Protein AF-A0A2I0T0P7-F1 (afdb_monomer_lite)

Radius of gyration: 27.18 Å; chains: 1; bounding box: 63×70×72 Å

Foldseek 3Di:
DDDDDDDDDDDPDDPPPDDDDPDDDPPDVDDPDDPPPDPVVVVVCVVVVHDPDPVSVVVVVVPDDDDDQDDDPPPCSVVVQVVVCVVVVHDGDDPVVVLVCLLVVCSDPVSVVVVVVVVVVVVVVVVVVVVVVVVVVVVVVVVVVVPDDD

InterPro domains:
  IPR027417 P-loop containing nucleoside triphosphate hydrolase [G3DSA:3.40.50.300] (51-146)
  IPR027417 P-loop containing nucleoside triphosphate hydrolase [SSF52540] (61-108)
  IPR033305 Hydrocephalus-inducing-like [PTHR23053] (19-133)
  IPR033768 Hydin adenylate kinase-like domain [PF17213] (67-137)

Structure (mmCIF, N/CA/C/O backbone):
data_AF-A0A2I0T0P7-F1
#
_entry.id   AF-A0A2I0T0P7-F1
#
loop_
_atom_site.group_PDB
_atom_site.id
_atom_site.type_symbol
_atom_site.label_atom_id
_atom_site.label_alt_id
_atom_site.label_comp_id
_atom_site.label_asym_id
_atom_site.label_entity_id
_atom_site.label_seq_id
_atom_site.pdbx_PDB_ins_code
_atom_site.Cartn_x
_atom_site.Cartn_y
_atom_site.Cartn_z
_atom_site.occupancy
_atom_site.B_iso_or_equiv
_atom_site.auth_seq_id
_atom_site.auth_comp_id
_atom_site.auth_asym_id
_atom_site.auth_atom_id
_atom_site.pdbx_PDB_model_num
ATOM 1 N N . MET A 1 1 ? -19.678 -40.245 -8.212 1.00 31.27 1 MET A N 1
ATOM 2 C CA . MET A 1 1 ? -20.211 -39.545 -7.026 1.00 31.27 1 MET A CA 1
ATOM 3 C C . MET A 1 1 ? -19.214 -38.461 -6.627 1.00 31.27 1 MET A C 1
ATOM 5 O O . MET A 1 1 ? -18.209 -38.747 -6.003 1.00 31.27 1 MET A O 1
ATOM 9 N N . ILE A 1 2 ? -19.475 -37.263 -7.157 1.00 33.25 2 ILE A N 1
ATOM 10 C CA . ILE A 1 2 ? -19.179 -35.907 -6.667 1.00 33.25 2 ILE A CA 1
ATOM 11 C C . ILE A 1 2 ? -17.777 -35.615 -6.086 1.00 33.25 2 ILE A C 1
ATOM 13 O O . ILE A 1 2 ? -17.516 -35.877 -4.916 1.00 33.25 2 ILE A O 1
ATOM 17 N N . ARG A 1 3 ? -16.979 -34.821 -6.818 1.00 32.94 3 ARG A N 1
ATOM 18 C CA . ARG A 1 3 ? -16.398 -33.607 -6.223 1.00 32.94 3 ARG A CA 1
ATOM 19 C C . ARG A 1 3 ? -16.362 -32.468 -7.242 1.00 32.94 3 ARG A C 1
ATOM 21 O O . ARG A 1 3 ? -15.896 -32.619 -8.362 1.00 32.94 3 ARG A O 1
ATOM 28 N N . VAL A 1 4 ? -16.984 -31.384 -6.803 1.00 34.75 4 VAL A N 1
ATOM 29 C CA . VAL A 1 4 ? -17.457 -30.197 -7.519 1.00 34.75 4 VAL A CA 1
ATOM 30 C C . VAL A 1 4 ? -16.286 -29.346 -8.049 1.00 34.75 4 VAL A C 1
ATOM 32 O O . VAL A 1 4 ? -15.264 -29.266 -7.364 1.00 34.75 4 VAL A O 1
ATOM 35 N N . PRO A 1 5 ? -16.421 -28.724 -9.239 1.00 39.94 5 PRO A N 1
ATOM 36 C CA . PRO A 1 5 ? -15.387 -27.912 -9.876 1.00 39.94 5 PRO A CA 1
ATOM 37 C C . PRO A 1 5 ? -15.046 -26.629 -9.108 1.00 39.94 5 PRO A C 1
ATOM 39 O O . PRO A 1 5 ? -15.826 -26.116 -8.304 1.00 39.94 5 PRO A O 1
ATOM 42 N N . GLY A 1 6 ? -13.826 -26.161 -9.383 1.00 33.38 6 GLY A N 1
ATOM 43 C CA . GLY A 1 6 ? -13.141 -25.042 -8.754 1.00 33.38 6 GLY A CA 1
ATOM 44 C C . GLY A 1 6 ? -13.954 -23.754 -8.710 1.00 33.38 6 GLY A C 1
ATOM 45 O O . GLY A 1 6 ? -14.660 -23.387 -9.647 1.00 33.38 6 GLY A O 1
ATOM 46 N N . ARG A 1 7 ? -13.814 -23.102 -7.554 1.00 39.53 7 ARG A N 1
ATOM 47 C CA . ARG A 1 7 ? -14.325 -21.779 -7.212 1.00 39.53 7 ARG A CA 1
ATOM 48 C C . ARG A 1 7 ? -14.042 -20.758 -8.308 1.00 39.53 7 ARG A C 1
ATOM 50 O O . ARG A 1 7 ? -12.923 -20.657 -8.797 1.00 39.53 7 ARG A O 1
ATOM 57 N N . GLN A 1 8 ? -15.084 -19.981 -8.566 1.00 35.00 8 GLN A N 1
ATOM 58 C CA . GLN A 1 8 ? -15.085 -18.711 -9.269 1.00 35.00 8 GLN A CA 1
ATOM 59 C C . GLN A 1 8 ? -13.923 -17.814 -8.823 1.00 35.00 8 GLN A C 1
ATOM 61 O O . GLN A 1 8 ? -13.723 -17.592 -7.625 1.00 35.00 8 GLN A O 1
ATOM 66 N N . GLU A 1 9 ? -13.211 -17.293 -9.822 1.00 42.94 9 GLU A N 1
ATOM 67 C CA . GLU A 1 9 ? -12.654 -15.942 -9.823 1.00 42.94 9 GLU A CA 1
ATOM 68 C C . GLU A 1 9 ? -13.704 -14.999 -9.227 1.00 42.94 9 GLU A C 1
ATOM 70 O O . GLU A 1 9 ? -14.770 -14.791 -9.806 1.00 42.94 9 GLU A O 1
ATOM 75 N N . ALA A 1 10 ? -13.450 -14.519 -8.015 1.00 34.19 10 ALA A N 1
ATOM 76 C CA . ALA A 1 10 ? -14.213 -13.435 -7.432 1.00 34.19 10 ALA A CA 1
ATOM 77 C C . ALA A 1 10 ? -13.316 -12.213 -7.519 1.00 34.19 10 ALA A C 1
ATOM 79 O O . ALA A 1 10 ? -12.322 -12.107 -6.794 1.00 34.19 10 ALA A O 1
ATOM 80 N N . ASP A 1 11 ? -13.688 -11.360 -8.467 1.00 28.42 11 ASP A N 1
ATOM 81 C CA . ASP A 1 11 ? -13.166 -10.032 -8.699 1.00 28.42 11 ASP A CA 1
ATOM 82 C C . ASP A 1 11 ? -12.726 -9.364 -7.401 1.00 28.42 11 ASP A C 1
ATOM 84 O O . ASP A 1 11 ? -13.443 -9.335 -6.392 1.00 28.42 11 ASP A O 1
ATOM 88 N N . PHE A 1 12 ? -11.531 -8.786 -7.461 1.00 42.25 12 PHE A N 1
ATOM 89 C CA . PHE A 1 12 ? -11.037 -7.821 -6.498 1.00 42.25 12 PHE A CA 1
ATOM 90 C C . PHE A 1 12 ? -11.930 -6.577 -6.565 1.00 42.25 12 PHE A C 1
ATOM 92 O O . PHE A 1 12 ? -11.613 -5.568 -7.189 1.00 42.25 12 PHE A O 1
ATOM 99 N N . SER A 1 13 ? -13.102 -6.683 -5.946 1.00 38.78 13 SER A N 1
ATOM 100 C CA . SER A 1 13 ? -14.020 -5.584 -5.743 1.00 38.78 13 SER A CA 1
ATOM 101 C C . SER A 1 13 ? -13.731 -5.001 -4.369 1.00 38.78 13 SER A C 1
ATOM 103 O O . SER A 1 13 ? -13.863 -5.673 -3.342 1.00 38.78 13 SER A O 1
ATOM 105 N N . THR A 1 14 ? -13.336 -3.737 -4.358 1.00 43.50 14 THR A N 1
ATOM 106 C CA . THR A 1 14 ? -13.419 -2.826 -3.221 1.00 43.50 14 THR A CA 1
ATOM 107 C C . THR A 1 14 ? -14.693 -3.096 -2.403 1.00 43.50 14 THR A C 1
ATOM 109 O O . THR A 1 14 ? -15.786 -2.754 -2.857 1.00 43.50 14 THR A O 1
ATOM 112 N N . CYS A 1 15 ? -14.592 -3.681 -1.195 1.00 34.09 15 CYS A N 1
ATOM 113 C CA . CYS A 1 15 ? -15.752 -3.745 -0.292 1.00 34.09 15 CYS A CA 1
ATOM 114 C C . CYS A 1 15 ? -15.997 -2.350 0.270 1.00 34.09 15 CYS A C 1
ATOM 116 O O . CYS A 1 15 ? -15.408 -1.929 1.264 1.00 34.09 15 CYS A O 1
ATOM 118 N N . SER A 1 16 ? -16.897 -1.636 -0.393 1.00 47.69 16 SER A N 1
ATOM 119 C CA . SER A 1 16 ? -17.691 -0.587 0.226 1.00 47.69 16 SER A CA 1
ATOM 120 C C . SER A 1 16 ? -18.771 -1.268 1.062 1.00 47.69 16 SER A C 1
ATOM 122 O O . SER A 1 16 ? -19.902 -1.472 0.629 1.00 47.69 16 SER A O 1
ATOM 124 N N . CYS A 1 17 ? -18.406 -1.693 2.266 1.00 30.62 17 CYS A N 1
ATOM 125 C CA . CYS A 1 17 ? -19.381 -2.292 3.154 1.00 30.62 17 CYS A CA 1
ATOM 126 C C . CYS A 1 17 ? -20.230 -1.154 3.767 1.00 30.62 17 CYS A C 1
ATOM 128 O O . CYS A 1 17 ? -19.784 -0.408 4.640 1.00 30.62 17 CYS A O 1
ATOM 130 N N . THR A 1 18 ? -21.442 -0.987 3.234 1.00 34.12 18 THR A N 1
ATOM 131 C CA . THR A 1 18 ? -22.512 -0.148 3.778 1.00 34.12 18 THR A CA 1
ATOM 132 C C . THR A 1 18 ? -23.182 -0.888 4.936 1.00 34.12 18 THR A C 1
ATOM 134 O O . THR A 1 18 ? -23.703 -1.986 4.767 1.00 34.12 18 THR A O 1
ATOM 137 N N . ALA A 1 19 ? -23.170 -0.283 6.122 1.00 33.84 19 ALA A N 1
ATOM 138 C CA . ALA A 1 19 ? -24.055 -0.621 7.231 1.00 33.84 19 ALA A CA 1
ATOM 139 C C . ALA A 1 19 ? -24.444 0.688 7.934 1.00 33.84 19 ALA A C 1
ATOM 141 O O . ALA A 1 19 ? -23.607 1.560 8.167 1.00 33.84 19 ALA A O 1
ATOM 142 N N . GLU A 1 20 ? -25.741 0.857 8.165 1.00 32.47 20 GLU A N 1
ATOM 143 C CA . GLU A 1 20 ? -26.414 2.112 8.486 1.00 32.47 20 GLU A CA 1
ATOM 144 C C . GLU A 1 20 ? -25.870 2.843 9.724 1.00 32.47 20 GLU A C 1
ATOM 146 O O . GLU A 1 20 ? -25.993 2.386 10.857 1.00 32.47 20 GLU A O 1
ATOM 151 N N . CYS A 1 21 ? -25.425 4.083 9.524 1.00 27.17 21 CYS A N 1
ATOM 152 C CA . CYS A 1 21 ? -25.672 5.153 10.484 1.00 27.17 21 CYS A CA 1
ATOM 153 C C . CYS A 1 21 ? -26.327 6.302 9.723 1.00 27.17 21 CYS A C 1
ATOM 155 O O . CYS A 1 21 ? -25.672 7.134 9.095 1.00 27.17 21 CYS A O 1
ATOM 157 N N . ARG A 1 22 ? -27.661 6.317 9.737 1.00 45.16 22 ARG A N 1
ATOM 158 C CA . ARG A 1 22 ? -28.451 7.432 9.231 1.00 45.16 22 ARG A CA 1
ATOM 159 C C . ARG A 1 22 ? -28.191 8.649 10.121 1.00 45.16 22 ARG A C 1
ATOM 161 O O . ARG A 1 22 ? -28.823 8.826 11.158 1.00 45.16 22 ARG A O 1
ATOM 168 N N . ARG A 1 23 ? -27.265 9.500 9.692 1.00 32.00 23 ARG A N 1
ATOM 169 C CA . ARG A 1 23 ? -27.271 10.940 9.957 1.00 32.00 23 ARG A CA 1
ATOM 170 C C . ARG A 1 23 ? -26.628 11.631 8.764 1.00 32.00 23 ARG A C 1
ATOM 172 O O . ARG A 1 23 ? -25.431 11.532 8.531 1.00 32.00 23 ARG A O 1
ATOM 179 N N . SER A 1 24 ? -27.486 12.263 7.975 1.00 37.44 24 SER A N 1
ATOM 180 C CA . SER A 1 24 ? -27.140 13.022 6.787 1.00 37.44 24 SER A CA 1
ATOM 181 C C . SER A 1 24 ? -26.140 14.127 7.119 1.00 37.44 24 SER A C 1
ATOM 183 O O . SER A 1 24 ? -26.522 15.149 7.675 1.00 37.44 24 SER A O 1
ATOM 185 N N . THR A 1 25 ? -24.894 13.956 6.702 1.00 30.97 25 THR A N 1
ATOM 186 C CA . THR A 1 25 ? -24.104 15.024 6.084 1.00 30.97 25 THR A CA 1
ATOM 187 C C . THR A 1 25 ? -23.333 14.362 4.959 1.00 30.97 25 THR A C 1
ATOM 189 O O . THR A 1 25 ? -22.645 13.371 5.194 1.00 30.97 25 THR A O 1
ATOM 192 N N . ALA A 1 26 ? -23.517 14.842 3.732 1.00 32.09 26 ALA A N 1
ATOM 193 C CA . ALA A 1 26 ? -22.834 14.333 2.554 1.00 32.09 26 ALA A CA 1
ATOM 194 C C . ALA A 1 26 ? -21.318 14.345 2.803 1.00 32.09 26 ALA A C 1
ATOM 196 O O . ALA A 1 26 ? -20.691 15.397 2.761 1.00 32.09 26 ALA A O 1
ATOM 197 N N . SER A 1 27 ? -20.737 13.185 3.112 1.00 37.16 27 SER A N 1
ATOM 198 C CA . SER A 1 27 ? -19.289 13.046 3.210 1.00 37.16 27 SER A CA 1
ATOM 199 C C . SER A 1 27 ? -18.767 12.847 1.797 1.00 37.16 27 SER A C 1
ATOM 201 O O . SER A 1 27 ? -18.491 11.740 1.337 1.00 37.16 27 SER A O 1
ATOM 203 N N . SER A 1 28 ? -18.693 13.964 1.080 1.00 33.56 28 SER A N 1
ATOM 204 C CA . SER A 1 28 ? -17.710 14.131 0.025 1.00 3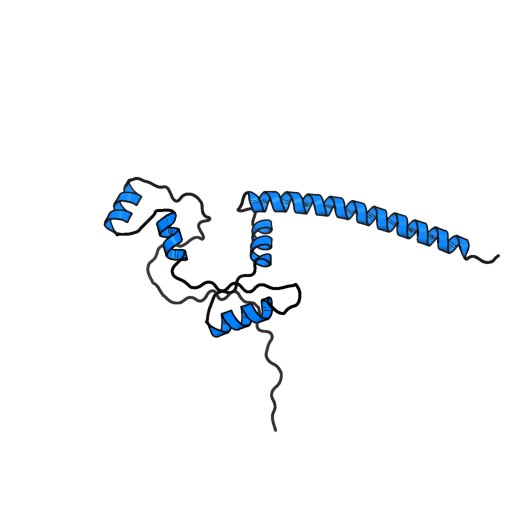3.56 28 SER A CA 1
ATOM 205 C C . SER A 1 28 ? -16.354 13.779 0.631 1.00 33.56 28 SER A C 1
ATOM 207 O O . SER A 1 28 ? -16.066 14.163 1.765 1.00 33.56 28 SER A O 1
ATOM 209 N N . LYS A 1 29 ? -15.540 13.006 -0.090 1.00 41.28 29 LYS A N 1
ATOM 210 C CA . LYS A 1 29 ? -14.139 12.758 0.259 1.00 41.28 29 LYS A CA 1
ATOM 211 C C . LYS A 1 29 ? -13.407 14.102 0.225 1.00 41.28 29 LYS A C 1
ATOM 213 O O . LYS A 1 29 ? -12.850 14.485 -0.797 1.00 41.28 29 LYS A O 1
ATOM 218 N N . GLU A 1 30 ? -13.489 14.855 1.312 1.00 38.84 30 GLU A N 1
ATOM 219 C CA . GLU A 1 30 ? -12.755 16.094 1.488 1.00 38.84 30 GLU A CA 1
ATOM 220 C C . GLU A 1 30 ? -11.300 15.699 1.707 1.00 38.84 30 GLU A C 1
ATOM 222 O O . GLU A 1 30 ? -10.906 15.183 2.755 1.00 38.84 30 GLU A O 1
ATOM 227 N N . ALA A 1 31 ? -10.515 15.880 0.644 1.00 37.22 31 ALA A N 1
ATOM 228 C CA . ALA A 1 31 ? -9.072 15.970 0.725 1.00 37.22 31 ALA A CA 1
ATOM 229 C C . ALA A 1 31 ? -8.701 16.842 1.931 1.00 37.22 31 ALA A C 1
ATOM 231 O O . ALA A 1 31 ? -9.368 17.840 2.199 1.00 37.22 31 ALA A O 1
ATOM 232 N N . ALA A 1 32 ? -7.660 16.436 2.658 1.00 49.16 32 ALA A N 1
ATOM 233 C CA . ALA A 1 32 ? -7.131 17.098 3.844 1.00 49.16 32 ALA A CA 1
ATOM 234 C C . ALA A 1 32 ? -6.669 18.539 3.543 1.00 49.16 32 ALA A C 1
ATOM 236 O O . ALA A 1 32 ? -5.481 18.822 3.434 1.00 49.16 32 ALA A O 1
ATOM 237 N N . GLY A 1 33 ? -7.632 19.440 3.400 1.00 42.28 33 GLY A N 1
ATOM 238 C CA . GLY A 1 33 ? -7.484 20.872 3.243 1.00 42.28 33 GLY A CA 1
ATOM 239 C C . GLY A 1 33 ? -8.368 21.522 4.290 1.00 42.28 33 GLY A C 1
ATOM 240 O O . GLY A 1 33 ? -9.587 21.429 4.217 1.00 42.28 33 GLY A O 1
ATOM 241 N N . GLU A 1 34 ? -7.717 22.068 5.313 1.00 49.25 34 GLU A N 1
ATOM 242 C CA . GLU A 1 34 ? -8.167 23.189 6.139 1.00 49.25 34 GLU A CA 1
ATOM 243 C C . GLU A 1 34 ? -9.684 23.445 6.125 1.00 49.25 34 GLU A C 1
ATOM 245 O O . GLU A 1 34 ? -10.204 24.325 5.444 1.00 49.25 34 GLU A O 1
ATOM 250 N N . LEU A 1 35 ? -10.418 22.639 6.896 1.00 53.97 35 LEU A N 1
ATOM 251 C CA . LEU A 1 35 ? -11.818 22.910 7.193 1.00 53.97 35 LEU A CA 1
ATOM 252 C C . LEU A 1 35 ? -11.887 24.219 7.994 1.00 53.97 35 LEU A C 1
ATOM 254 O O . LEU A 1 35 ? -11.816 24.162 9.219 1.00 53.97 35 LEU A O 1
ATOM 258 N N . GLU A 1 36 ? -12.076 25.355 7.310 1.00 59.03 36 GLU A N 1
ATOM 259 C CA . GLU A 1 36 ? -12.396 26.710 7.815 1.00 59.03 36 GLU A CA 1
ATOM 260 C C . GLU A 1 36 ? -12.541 26.790 9.349 1.00 59.03 36 GLU A C 1
ATOM 262 O O . GLU A 1 36 ? -13.618 26.535 9.903 1.00 59.03 36 GLU A O 1
ATOM 267 N N . ASP A 1 37 ? -11.458 27.091 10.071 1.00 70.44 37 ASP A N 1
ATOM 268 C CA . ASP A 1 37 ? -11.444 27.116 11.543 1.00 70.44 37 ASP A CA 1
ATOM 269 C C . ASP A 1 37 ? -12.087 28.403 12.100 1.00 70.44 37 ASP A C 1
ATOM 271 O O . ASP A 1 37 ? -11.486 29.198 12.828 1.00 70.44 37 ASP A O 1
ATOM 275 N N . SER A 1 38 ? -13.351 28.624 11.737 1.00 81.19 38 SER A N 1
ATOM 276 C CA . SER A 1 38 ? -14.154 29.753 12.196 1.00 81.19 38 SER A CA 1
ATOM 277 C C . SER A 1 38 ? -14.366 29.699 13.719 1.00 81.19 38 SER A C 1
ATOM 279 O O . SER A 1 38 ? -14.635 28.626 14.278 1.00 81.19 38 SER A O 1
ATOM 281 N N . PRO A 1 39 ? -14.331 30.848 14.424 1.00 84.62 39 PRO A N 1
ATOM 282 C CA . PRO A 1 39 ? -14.597 30.908 15.864 1.00 84.62 39 PRO A CA 1
ATOM 283 C C . PRO A 1 39 ? -15.967 30.317 16.244 1.00 84.62 39 PRO A C 1
ATOM 285 O O . PRO A 1 39 ? -16.095 29.708 17.306 1.00 84.62 39 PRO A O 1
ATOM 288 N N . VAL A 1 40 ? -16.968 30.409 15.358 1.00 89.50 40 VAL A N 1
ATOM 289 C CA . VAL A 1 40 ? -18.305 29.824 15.563 1.00 89.50 40 VAL A CA 1
ATOM 290 C C . VAL A 1 40 ? -18.246 28.294 15.549 1.00 89.50 40 VAL A C 1
ATOM 292 O O . VAL A 1 40 ? -18.793 27.645 16.440 1.00 89.50 40 VAL A O 1
ATOM 295 N N . ARG A 1 41 ? -17.520 27.700 14.591 1.00 83.88 41 ARG A N 1
ATOM 296 C CA . ARG A 1 41 ? -17.331 26.241 14.491 1.00 83.88 41 ARG A CA 1
ATOM 297 C C . ARG A 1 41 ? -16.653 25.687 15.744 1.00 83.88 41 ARG A C 1
ATOM 299 O O . ARG A 1 41 ? -17.075 24.665 16.279 1.00 83.88 41 ARG A O 1
ATOM 306 N N . ARG A 1 42 ? -15.653 26.404 16.254 1.00 84.44 42 ARG A N 1
ATOM 307 C CA . ARG A 1 42 ? -14.925 26.050 17.478 1.00 84.44 42 ARG A CA 1
ATOM 308 C C . ARG A 1 42 ? -15.771 26.181 18.744 1.00 84.44 42 ARG A C 1
ATOM 310 O O . ARG A 1 42 ? -15.654 25.337 19.629 1.00 84.44 42 ARG A O 1
ATOM 317 N N . ALA A 1 43 ? -16.650 27.180 18.826 1.00 89.38 43 ALA A N 1
ATOM 318 C CA . ALA A 1 43 ? -17.600 27.312 19.931 1.00 89.38 43 ALA A CA 1
ATOM 319 C C . ALA A 1 43 ? -18.616 26.157 19.953 1.00 89.38 43 ALA A C 1
ATOM 321 O O . ALA A 1 43 ? -18.827 25.547 21.001 1.00 89.38 43 ALA A O 1
ATOM 322 N N . ILE A 1 44 ? -19.178 25.804 18.792 1.00 89.12 44 ILE A N 1
ATOM 323 C CA . ILE A 1 44 ? -20.102 24.669 18.647 1.00 89.12 44 ILE A CA 1
ATOM 324 C C . ILE A 1 44 ? -19.402 23.356 19.016 1.00 89.12 44 ILE A C 1
ATOM 326 O O . ILE A 1 44 ? -19.931 22.582 19.808 1.00 89.12 44 ILE A O 1
ATOM 330 N N . ALA A 1 45 ? -18.192 23.122 18.503 1.00 87.44 45 ALA A N 1
ATOM 331 C CA . ALA A 1 45 ? -17.419 21.921 18.804 1.00 87.44 45 ALA A CA 1
ATOM 332 C C . ALA A 1 45 ? -17.153 21.759 20.310 1.00 87.44 45 ALA A C 1
ATOM 334 O O . ALA A 1 45 ? -17.403 20.690 20.860 1.00 87.44 45 ALA A O 1
ATOM 335 N N . ARG A 1 46 ? -16.740 22.834 20.999 1.00 85.94 46 ARG A N 1
ATOM 336 C CA . ARG A 1 46 ? -16.548 22.833 22.461 1.00 85.94 46 ARG A CA 1
ATOM 337 C C . ARG A 1 46 ? -17.840 22.545 23.217 1.00 85.94 46 ARG A C 1
ATOM 339 O O . ARG A 1 46 ? -17.819 21.764 24.161 1.00 85.94 46 ARG A O 1
ATOM 346 N N . HIS A 1 47 ? -18.952 23.147 22.795 1.00 91.25 47 HIS A N 1
ATOM 347 C CA . HIS A 1 47 ? -20.259 22.907 23.406 1.00 91.25 47 HIS A CA 1
ATOM 348 C C . HIS A 1 47 ? -20.720 21.449 23.242 1.00 91.25 47 HIS A C 1
ATOM 350 O O . HIS A 1 47 ? -21.319 20.888 24.153 1.00 91.25 47 HIS A O 1
ATOM 356 N N . LEU A 1 48 ? -20.391 20.821 22.109 1.00 89.75 48 LEU A N 1
ATOM 357 C CA . LEU A 1 48 ? -20.712 19.424 21.806 1.00 89.75 48 LEU A CA 1
ATOM 358 C C . LEU A 1 48 ? -19.657 18.417 22.302 1.00 89.75 48 LEU A C 1
ATOM 360 O O . LEU A 1 48 ? -19.821 17.218 22.090 1.00 89.75 48 LEU A O 1
ATOM 364 N N . GLY A 1 49 ? -18.569 18.876 22.930 1.00 83.81 49 GLY A N 1
ATOM 365 C CA . GLY A 1 49 ? -17.468 18.013 23.370 1.00 83.81 49 GLY A CA 1
ATOM 366 C C . GLY A 1 49 ? -16.678 17.361 22.226 1.00 83.81 49 GLY A C 1
ATOM 367 O O . GLY A 1 49 ? -16.046 16.326 22.426 1.00 83.81 49 GLY A O 1
ATOM 368 N N . ILE A 1 50 ? -16.722 17.935 21.022 1.00 84.19 50 ILE A N 1
ATOM 369 C CA . ILE A 1 50 ? -15.993 17.445 19.849 1.00 84.19 50 ILE A CA 1
ATOM 370 C C . ILE A 1 50 ? -14.612 18.100 19.820 1.00 84.19 50 ILE A C 1
ATOM 372 O O . ILE A 1 50 ? -14.493 19.322 19.718 1.00 84.19 50 ILE A O 1
ATOM 376 N N . ASP A 1 51 ? -13.561 17.285 19.865 1.00 81.19 51 ASP A N 1
ATOM 377 C CA . ASP A 1 51 ? -12.190 17.764 19.713 1.00 81.19 51 ASP A CA 1
ATOM 378 C C . ASP A 1 51 ? -11.839 17.946 18.227 1.00 81.19 51 ASP A C 1
ATOM 380 O O . ASP A 1 51 ? -11.647 16.980 17.485 1.00 81.19 51 ASP A O 1
ATOM 384 N N . ILE A 1 52 ? -11.793 19.209 17.793 1.00 77.88 52 ILE A N 1
ATOM 385 C CA . ILE A 1 52 ? -11.461 19.621 16.418 1.00 77.88 52 ILE A CA 1
ATOM 386 C C . ILE A 1 52 ? -9.961 19.845 16.197 1.00 77.88 52 ILE A C 1
ATOM 388 O O . ILE A 1 52 ? -9.556 20.172 15.080 1.00 77.88 52 ILE A O 1
ATOM 392 N N . SER A 1 53 ? -9.130 19.690 17.233 1.00 77.62 53 SER A N 1
ATOM 393 C CA . SER A 1 53 ? -7.680 19.827 17.098 1.00 77.62 53 SER A CA 1
ATOM 394 C C . SER A 1 53 ? -7.103 18.769 16.148 1.00 77.62 53 SER A C 1
ATOM 396 O O . SER A 1 53 ? -7.734 17.754 15.819 1.00 77.62 53 SER A O 1
ATOM 398 N N . ALA A 1 54 ? -5.892 19.015 15.645 1.00 72.75 54 ALA A N 1
ATOM 399 C CA . ALA A 1 54 ? -5.174 18.010 14.866 1.00 72.75 54 ALA A CA 1
ATOM 400 C C . ALA A 1 54 ? -4.910 16.757 15.721 1.00 72.75 54 ALA A C 1
ATOM 402 O O . ALA A 1 54 ? -5.056 15.631 15.248 1.00 72.75 54 ALA A O 1
ATOM 403 N N . GLU A 1 55 ? -4.622 16.962 17.004 1.00 72.44 55 GLU A N 1
ATOM 404 C CA . GLU A 1 55 ? -4.373 15.943 18.014 1.00 72.44 55 GLU A CA 1
ATOM 405 C C . GLU A 1 55 ? -5.630 15.122 18.317 1.00 72.44 55 GLU A C 1
ATOM 407 O O . GLU A 1 55 ? -5.549 13.897 18.362 1.00 72.44 55 GLU A O 1
ATOM 412 N N . GLY A 1 56 ? -6.795 15.761 18.447 1.00 73.25 56 GLY A N 1
ATOM 413 C CA . GLY A 1 56 ? -8.089 15.113 18.668 1.00 73.25 56 GLY A CA 1
ATOM 414 C C . GLY A 1 56 ? -8.535 14.248 17.497 1.00 73.25 56 GLY A C 1
ATOM 415 O O . GLY A 1 56 ? -8.971 13.108 17.678 1.00 73.25 56 GLY A O 1
ATOM 416 N N . ARG A 1 57 ? -8.341 14.743 16.269 1.00 68.62 57 ARG A N 1
ATOM 417 C CA . ARG A 1 57 ? -8.555 13.952 15.045 1.00 68.62 57 ARG A CA 1
ATOM 418 C C . ARG A 1 57 ? -7.575 12.788 14.948 1.00 68.62 57 ARG A C 1
ATOM 420 O O . ARG A 1 57 ? -7.978 11.665 14.650 1.00 68.62 57 ARG A O 1
ATOM 427 N N . ALA A 1 58 ? -6.302 13.019 15.264 1.00 65.94 58 ALA A N 1
ATOM 428 C CA . ALA A 1 58 ? -5.311 11.952 15.318 1.00 65.94 58 ALA A CA 1
ATOM 429 C C . ALA A 1 58 ? -5.642 10.918 16.408 1.00 65.94 58 ALA A C 1
ATOM 431 O O . ALA A 1 58 ? -5.460 9.726 16.185 1.00 65.94 58 ALA A O 1
ATOM 432 N N . ALA A 1 59 ? -6.170 11.340 17.560 1.00 68.88 59 ALA A N 1
ATOM 433 C CA . ALA A 1 59 ? -6.573 10.460 18.652 1.00 68.88 59 ALA A CA 1
ATOM 434 C C . ALA A 1 59 ? -7.730 9.533 18.254 1.00 68.88 59 ALA A C 1
ATOM 436 O O . ALA A 1 59 ? -7.727 8.368 18.647 1.00 68.88 59 ALA A O 1
ATOM 437 N N . GLN A 1 60 ? -8.669 9.996 17.420 1.00 65.69 60 GLN A N 1
ATOM 438 C CA . GLN A 1 60 ? -9.720 9.142 16.852 1.00 65.69 60 GLN A CA 1
ATOM 439 C C . GLN A 1 60 ? -9.143 8.048 15.939 1.00 65.69 60 GLN A C 1
ATOM 441 O O . GLN A 1 60 ? -9.555 6.894 16.047 1.00 65.69 60 GLN A O 1
ATOM 446 N N . ASN A 1 61 ? -8.127 8.372 15.133 1.00 62.94 61 ASN A N 1
ATOM 447 C CA . ASN A 1 61 ? -7.407 7.392 14.307 1.00 62.94 61 ASN A CA 1
ATOM 448 C C . ASN A 1 61 ? -6.485 6.459 15.113 1.00 62.94 61 ASN A C 1
ATOM 450 O O . ASN A 1 61 ? -6.063 5.424 14.605 1.00 62.94 61 ASN A O 1
ATOM 454 N N . ARG A 1 62 ? -6.172 6.793 16.371 1.00 64.56 62 ARG A N 1
ATOM 455 C CA . ARG A 1 62 ? -5.310 6.001 17.268 1.00 64.56 62 ARG A CA 1
ATOM 456 C C . ARG A 1 62 ? -6.077 5.034 18.181 1.00 64.56 62 ARG A C 1
ATOM 458 O O . ARG A 1 62 ? -5.452 4.391 19.017 1.00 64.56 62 ARG A O 1
ATOM 465 N N . ARG A 1 63 ? -7.404 4.886 18.054 1.00 65.31 63 ARG A N 1
ATOM 466 C CA . ARG A 1 63 ? -8.212 4.001 18.933 1.00 65.31 63 ARG A CA 1
ATOM 467 C C . ARG A 1 63 ? -8.114 2.501 18.598 1.00 65.31 63 ARG A C 1
ATOM 469 O O . ARG A 1 63 ? -8.956 1.733 19.053 1.00 65.31 63 ARG A O 1
ATOM 476 N N . GLY A 1 64 ? -7.125 2.074 17.812 1.00 77.00 64 GLY A N 1
ATOM 477 C CA . GLY A 1 64 ? -7.015 0.704 17.306 1.00 77.00 64 GLY A CA 1
ATOM 478 C C . GLY A 1 64 ? -5.610 0.115 17.405 1.00 77.00 64 GLY A C 1
ATOM 479 O O . GLY A 1 64 ? -4.637 0.808 17.694 1.00 77.00 64 GLY A O 1
ATOM 480 N N . ILE A 1 65 ? -5.520 -1.189 17.147 1.00 83.25 65 ILE A N 1
ATOM 481 C CA . ILE A 1 65 ? -4.257 -1.924 17.039 1.00 83.25 65 ILE A CA 1
ATOM 482 C C . ILE A 1 65 ? -3.838 -1.929 15.570 1.00 83.25 65 ILE A C 1
ATOM 484 O O . ILE A 1 65 ? -4.649 -2.221 14.692 1.00 83.25 65 ILE A O 1
ATOM 488 N N . VAL A 1 66 ? -2.566 -1.635 15.309 1.00 88.75 66 VAL A N 1
ATOM 489 C CA . VAL A 1 66 ? -1.972 -1.730 13.971 1.00 88.75 66 VAL A CA 1
ATOM 490 C C . VAL A 1 66 ? -1.001 -2.901 13.949 1.00 88.75 66 VAL A C 1
ATOM 492 O O . VAL A 1 66 ? -0.146 -3.018 14.825 1.00 88.75 66 VAL A O 1
ATOM 495 N N . ILE A 1 67 ? -1.125 -3.761 12.938 1.00 90.94 67 ILE A N 1
ATOM 496 C CA . ILE A 1 67 ? -0.210 -4.880 12.704 1.00 90.94 67 ILE A CA 1
ATOM 497 C C . ILE A 1 67 ? 0.674 -4.527 11.511 1.00 90.94 67 ILE A C 1
ATOM 499 O O . ILE A 1 67 ? 0.171 -4.275 10.418 1.00 90.94 67 ILE A O 1
ATOM 503 N N . ILE A 1 68 ? 1.991 -4.530 11.717 1.00 94.19 68 ILE A N 1
ATOM 504 C CA . ILE A 1 68 ? 2.974 -4.292 10.657 1.00 94.19 68 ILE A CA 1
ATOM 505 C C . ILE A 1 68 ? 3.602 -5.630 10.278 1.00 94.19 68 ILE A C 1
ATOM 507 O O . ILE A 1 68 ? 4.287 -6.253 11.086 1.00 94.19 68 ILE A O 1
ATOM 511 N N . VAL A 1 69 ? 3.381 -6.065 9.037 1.00 94.56 69 VAL A N 1
ATOM 512 C CA . VAL A 1 69 ? 4.013 -7.269 8.485 1.00 94.56 69 VAL A CA 1
ATOM 513 C C . VAL A 1 69 ? 5.224 -6.848 7.660 1.00 94.56 69 VAL A C 1
ATOM 515 O O . VAL A 1 69 ? 5.078 -6.223 6.612 1.00 94.56 69 VAL A O 1
ATOM 518 N N . HIS A 1 70 ? 6.422 -7.197 8.122 1.00 94.94 70 HIS A N 1
ATOM 519 C CA . HIS A 1 70 ? 7.681 -6.852 7.460 1.00 94.94 70 HIS A CA 1
ATOM 520 C C . HIS A 1 70 ? 8.516 -8.101 7.147 1.00 94.94 70 HIS A C 1
ATOM 522 O O . HIS A 1 70 ? 8.314 -9.171 7.717 1.00 94.94 70 HIS A O 1
ATOM 528 N N . GLY A 1 71 ? 9.468 -7.971 6.222 1.00 94.00 71 GLY A N 1
ATOM 529 C CA . GLY A 1 71 ? 10.392 -9.045 5.858 1.00 94.00 71 GLY A CA 1
ATOM 530 C C . GLY A 1 71 ? 11.029 -8.836 4.486 1.00 94.00 71 GLY A C 1
ATOM 531 O O . GLY A 1 71 ? 10.608 -7.963 3.724 1.00 94.00 71 GLY A O 1
ATOM 532 N N . ALA A 1 72 ? 12.027 -9.660 4.160 1.00 94.69 72 ALA A N 1
ATOM 533 C CA . ALA A 1 72 ? 12.697 -9.637 2.860 1.00 94.69 72 ALA A CA 1
ATOM 534 C C . ALA A 1 72 ? 11.709 -9.877 1.698 1.00 94.69 72 ALA A C 1
ATOM 536 O O . ALA A 1 72 ? 10.648 -10.470 1.913 1.00 94.69 72 ALA A O 1
ATOM 537 N N . PRO A 1 73 ? 12.004 -9.437 0.460 1.00 92.62 73 PRO A N 1
ATOM 538 C CA . PRO A 1 73 ? 11.226 -9.778 -0.735 1.00 92.62 73 PRO A CA 1
ATOM 539 C C . PRO A 1 73 ? 10.891 -11.280 -0.819 1.00 92.62 73 PRO A C 1
ATOM 541 O O . PRO A 1 73 ? 11.649 -12.113 -0.340 1.00 92.62 73 PRO A O 1
ATOM 544 N N . LEU A 1 74 ? 9.727 -11.622 -1.387 1.00 91.94 74 LEU A N 1
ATOM 545 C CA . LEU A 1 74 ? 9.282 -13.012 -1.621 1.00 91.94 74 LEU A CA 1
ATOM 546 C C . LEU A 1 74 ? 9.026 -13.910 -0.385 1.00 91.94 74 LEU A C 1
ATOM 548 O O . LEU A 1 74 ? 8.565 -15.032 -0.548 1.00 91.94 74 LEU A O 1
ATOM 552 N N . THR A 1 75 ? 9.179 -13.422 0.850 1.00 95.50 75 THR A N 1
ATOM 553 C CA . THR A 1 75 ? 8.886 -14.193 2.086 1.00 95.50 75 THR A CA 1
ATOM 554 C C . THR A 1 75 ? 7.396 -14.394 2.407 1.00 95.50 75 THR A C 1
ATOM 556 O O . THR A 1 75 ? 7.047 -14.839 3.497 1.00 95.50 75 THR A O 1
ATOM 559 N N . GLY A 1 76 ? 6.482 -14.024 1.506 1.00 95.31 76 GLY A N 1
ATOM 560 C CA . GLY A 1 76 ? 5.040 -14.203 1.721 1.00 95.31 76 GLY A CA 1
ATOM 561 C C . GLY A 1 76 ? 4.355 -13.173 2.633 1.00 95.31 76 GLY A C 1
ATOM 562 O O . GLY A 1 76 ? 3.187 -13.354 2.960 1.00 95.31 76 GLY A O 1
ATOM 563 N N . LYS A 1 77 ? 5.014 -12.065 2.998 1.00 96.44 77 LYS A N 1
ATOM 564 C CA . LYS A 1 77 ? 4.439 -10.945 3.786 1.00 96.44 77 LYS A CA 1
ATOM 565 C C . LYS A 1 77 ? 3.067 -10.457 3.297 1.00 96.44 77 LYS A C 1
ATOM 567 O O . LYS A 1 77 ? 2.171 -10.278 4.113 1.00 96.44 77 LYS A O 1
ATOM 572 N N . THR A 1 78 ? 2.859 -10.337 1.985 1.00 95.00 78 THR A N 1
ATOM 573 C CA . THR A 1 78 ? 1.548 -9.966 1.420 1.00 95.00 78 THR A CA 1
ATOM 574 C C . THR A 1 78 ? 0.484 -11.028 1.704 1.00 95.00 78 THR A C 1
ATOM 576 O O . THR A 1 78 ? -0.620 -10.698 2.124 1.00 95.00 78 THR A O 1
ATOM 579 N N . SER A 1 79 ? 0.822 -12.311 1.544 1.00 96.38 79 SER A N 1
ATOM 580 C CA . SER A 1 79 ? -0.089 -13.424 1.845 1.00 96.38 79 SER A CA 1
ATOM 581 C C . SER A 1 79 ? -0.443 -13.473 3.336 1.00 96.38 79 SER A C 1
ATOM 583 O O . SER A 1 79 ? -1.616 -13.574 3.694 1.00 96.38 79 SER A O 1
ATOM 585 N N . ALA A 1 80 ? 0.554 -13.303 4.211 1.00 96.19 80 ALA A N 1
ATOM 586 C CA . ALA A 1 80 ? 0.355 -13.251 5.657 1.00 96.19 80 ALA A CA 1
ATOM 587 C C . ALA A 1 80 ? -0.528 -12.064 6.080 1.00 96.19 80 ALA A C 1
ATOM 589 O O . ALA A 1 80 ? -1.462 -12.246 6.858 1.00 96.19 80 ALA A O 1
ATOM 590 N N . ALA A 1 81 ? -0.290 -10.867 5.533 1.00 96.19 81 ALA A N 1
ATOM 591 C CA . ALA A 1 81 ? -1.108 -9.685 5.806 1.00 96.19 81 ALA A CA 1
ATOM 592 C C . ALA A 1 81 ? -2.572 -9.888 5.379 1.00 96.19 81 ALA A C 1
ATOM 594 O O . ALA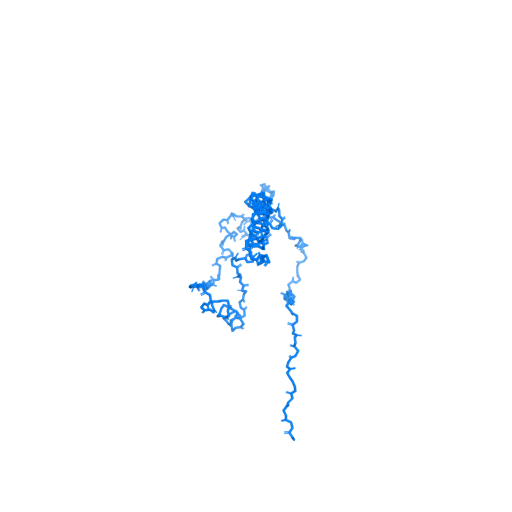 A 1 81 ? -3.487 -9.593 6.148 1.00 96.19 81 ALA A O 1
ATOM 595 N N . VAL A 1 82 ? -2.803 -10.473 4.197 1.00 96.38 82 VAL A N 1
ATOM 596 C CA . VAL A 1 82 ? -4.152 -10.800 3.708 1.00 96.38 82 VAL A CA 1
ATOM 597 C C . VAL A 1 82 ? -4.834 -11.845 4.596 1.00 96.38 82 VAL A C 1
ATOM 599 O O . VAL A 1 82 ? -6.024 -11.717 4.888 1.00 96.38 82 VAL A O 1
ATOM 602 N N . ALA A 1 83 ? -4.110 -12.871 5.049 1.00 96.81 83 ALA A N 1
ATOM 603 C CA . ALA A 1 83 ? -4.656 -13.883 5.951 1.00 96.81 83 ALA A CA 1
ATOM 604 C C . ALA A 1 83 ? -5.065 -13.278 7.304 1.00 96.81 83 ALA A C 1
ATOM 606 O O . ALA A 1 83 ? -6.175 -13.525 7.773 1.00 96.81 83 ALA A O 1
ATOM 607 N N . LEU A 1 84 ? -4.210 -12.434 7.892 1.00 95.56 84 LEU A N 1
ATOM 608 C CA . LEU A 1 84 ? -4.496 -11.725 9.142 1.00 95.56 84 LEU A CA 1
ATOM 609 C C . LEU A 1 84 ? -5.693 -10.779 9.003 1.00 95.56 84 LEU A C 1
ATOM 611 O O . LEU A 1 84 ? -6.572 -10.772 9.861 1.00 95.56 84 LEU A O 1
ATOM 615 N N . SER A 1 85 ? -5.760 -10.027 7.903 1.00 95.25 85 SER A N 1
ATOM 616 C CA . SER A 1 85 ? -6.880 -9.134 7.592 1.00 95.25 85 SER A CA 1
ATOM 617 C C . SER A 1 85 ? -8.206 -9.889 7.526 1.00 95.25 85 SER A C 1
ATOM 619 O O . SER A 1 85 ? -9.168 -9.484 8.173 1.00 95.25 85 SER A O 1
ATOM 621 N N . LYS A 1 86 ? -8.246 -11.028 6.826 1.00 95.75 86 LYS A N 1
ATOM 622 C CA . LYS A 1 86 ? -9.448 -11.871 6.744 1.00 95.75 86 LYS A CA 1
ATOM 623 C C . LYS A 1 86 ? -9.829 -12.467 8.094 1.00 95.75 86 LYS A C 1
ATOM 625 O O . LYS A 1 86 ? -11.009 -12.508 8.420 1.00 95.75 86 LYS A O 1
ATOM 630 N N . TYR A 1 87 ? -8.844 -12.924 8.865 1.00 96.19 87 TYR A N 1
ATOM 631 C CA . TYR A 1 87 ? -9.084 -13.561 10.157 1.00 96.19 87 TYR A CA 1
ATOM 632 C C . TYR A 1 87 ? -9.657 -12.582 11.191 1.00 96.19 87 TYR A C 1
ATOM 634 O O . TYR A 1 87 ? -10.590 -12.924 11.908 1.00 96.19 87 TYR A O 1
ATOM 642 N N . TYR A 1 88 ? -9.132 -11.355 11.239 1.00 93.69 88 TYR A N 1
ATOM 643 C CA . TYR A 1 88 ? -9.554 -10.337 12.206 1.00 93.69 88 TYR A CA 1
ATOM 644 C C . TYR A 1 88 ? -10.576 -9.329 11.658 1.00 93.69 88 TYR A C 1
ATOM 646 O O . TYR A 1 88 ? -10.965 -8.415 12.379 1.00 93.69 88 TYR A O 1
ATOM 654 N N . GLY A 1 89 ? -11.003 -9.454 10.396 1.00 91.38 89 GLY A N 1
ATOM 655 C CA . GLY A 1 89 ? -11.877 -8.469 9.746 1.00 91.38 89 GLY A CA 1
ATOM 656 C C . GLY A 1 89 ? -11.246 -7.074 9.651 1.00 91.38 89 GLY A C 1
ATOM 657 O O . GLY A 1 89 ? -11.947 -6.068 9.737 1.00 91.38 89 GLY A O 1
ATOM 658 N N . ALA A 1 90 ? -9.920 -7.002 9.525 1.00 90.12 90 ALA A N 1
ATOM 659 C CA . ALA A 1 90 ? -9.166 -5.752 9.527 1.00 90.12 90 ALA A CA 1
ATOM 660 C C . ALA 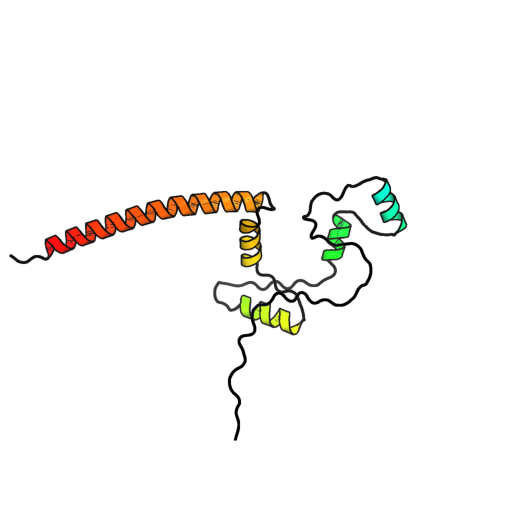A 1 90 ? -8.905 -5.238 8.107 1.00 90.12 90 ALA A C 1
ATOM 662 O O . ALA A 1 90 ? -8.778 -6.020 7.163 1.00 90.12 90 ALA A O 1
ATOM 663 N N . ALA A 1 91 ? -8.745 -3.924 7.954 1.00 91.44 91 ALA A N 1
ATOM 664 C CA . ALA A 1 91 ? -8.267 -3.343 6.704 1.00 91.44 91 ALA A CA 1
ATOM 665 C C . ALA A 1 91 ? -6.817 -3.782 6.427 1.00 91.44 91 ALA A C 1
ATOM 667 O O . ALA A 1 91 ? -5.971 -3.764 7.321 1.00 91.44 91 ALA A O 1
ATOM 668 N N . CYS A 1 92 ? -6.529 -4.159 5.181 1.00 93.06 92 CYS A N 1
ATOM 669 C CA . CYS A 1 92 ? -5.184 -4.500 4.724 1.00 93.06 92 CYS A CA 1
ATOM 670 C C . CYS A 1 92 ? -4.675 -3.396 3.801 1.00 93.06 92 CYS A C 1
ATOM 672 O O . CYS A 1 92 ? -5.290 -3.131 2.771 1.00 93.06 92 CYS A O 1
ATOM 674 N N . LEU A 1 93 ? -3.546 -2.781 4.148 1.00 93.44 93 LEU A N 1
ATOM 675 C CA . LEU A 1 93 ? -2.901 -1.757 3.330 1.00 93.44 93 LEU A CA 1
ATOM 676 C C . LEU A 1 93 ? -1.499 -2.225 2.938 1.00 93.44 93 LEU A C 1
ATOM 678 O O . LEU A 1 93 ? -0.773 -2.773 3.766 1.00 93.44 93 LEU A O 1
ATOM 682 N N . SER A 1 94 ? -1.125 -1.997 1.678 1.00 93.44 94 SER A N 1
ATOM 683 C CA . SER A 1 94 ? 0.246 -2.175 1.197 1.00 93.44 94 SER A CA 1
ATOM 684 C C . SER A 1 94 ? 0.887 -0.810 0.997 1.00 93.44 94 SER A C 1
ATOM 686 O O . SER A 1 94 ? 0.277 0.072 0.393 1.00 93.44 94 SER A O 1
ATOM 688 N N . MET A 1 95 ? 2.124 -0.647 1.468 1.00 91.81 95 MET A N 1
ATOM 689 C CA . MET A 1 95 ? 2.886 0.581 1.237 1.00 91.81 95 MET A CA 1
ATOM 690 C C . MET A 1 95 ? 3.062 0.857 -0.255 1.00 91.81 95 MET A C 1
ATOM 692 O O . MET A 1 95 ? 2.889 1.995 -0.675 1.00 91.81 95 MET A O 1
ATOM 696 N N . ASP A 1 96 ? 3.334 -0.182 -1.045 1.00 91.88 96 ASP A N 1
ATOM 697 C CA . ASP A 1 96 ? 3.540 -0.047 -2.487 1.00 91.88 96 ASP A CA 1
ATOM 698 C C . ASP A 1 96 ? 2.297 0.549 -3.156 1.00 91.88 96 ASP A C 1
ATOM 700 O O . ASP A 1 96 ? 2.403 1.523 -3.892 1.00 91.88 96 ASP A O 1
ATOM 704 N N . ALA A 1 97 ? 1.109 0.037 -2.809 1.00 91.94 97 ALA A N 1
ATOM 705 C CA . ALA A 1 97 ? -0.160 0.534 -3.340 1.00 91.94 97 ALA A CA 1
ATOM 706 C C . ALA A 1 97 ? -0.396 2.003 -2.962 1.00 91.94 97 ALA A C 1
ATOM 708 O O . ALA A 1 97 ? -0.671 2.825 -3.829 1.00 91.94 97 ALA A O 1
ATOM 709 N N . VAL A 1 98 ? -0.196 2.358 -1.688 1.00 91.88 98 VAL A N 1
ATOM 710 C CA . VAL A 1 98 ? -0.360 3.744 -1.216 1.00 91.88 98 VAL A CA 1
ATOM 711 C C . VAL A 1 98 ? 0.594 4.699 -1.941 1.00 91.88 98 VAL A C 1
ATOM 713 O O . VAL A 1 98 ? 0.204 5.808 -2.303 1.00 91.88 98 VAL A O 1
ATOM 716 N N . VAL A 1 99 ? 1.841 4.283 -2.171 1.00 92.88 99 VAL A N 1
ATOM 717 C CA . VAL A 1 99 ? 2.832 5.096 -2.888 1.00 92.88 99 VAL A CA 1
ATOM 718 C C . VAL A 1 99 ? 2.456 5.245 -4.364 1.00 92.88 99 VAL A C 1
ATOM 720 O O . VAL A 1 99 ? 2.487 6.360 -4.884 1.00 92.88 99 VAL A O 1
ATOM 723 N N . THR A 1 100 ? 2.067 4.163 -5.044 1.00 93.38 100 THR A N 1
ATOM 724 C CA . THR A 1 100 ? 1.650 4.215 -6.455 1.00 93.38 100 THR A CA 1
ATOM 725 C C . THR A 1 100 ? 0.403 5.079 -6.651 1.00 93.38 100 THR A C 1
ATOM 727 O O . THR A 1 100 ? 0.356 5.892 -7.581 1.00 93.38 100 THR A O 1
ATOM 730 N N . ASP A 1 101 ? -0.569 4.979 -5.746 1.00 91.25 101 ASP A N 1
ATOM 731 C CA . ASP A 1 101 ? -1.773 5.810 -5.765 1.00 91.25 101 ASP A CA 1
ATOM 732 C C . ASP A 1 101 ? -1.417 7.289 -5.567 1.00 91.25 101 ASP A C 1
ATOM 734 O O . ASP A 1 101 ? -1.864 8.148 -6.330 1.00 91.25 101 ASP A O 1
ATOM 738 N N . ALA A 1 102 ? -0.535 7.601 -4.611 1.00 90.94 102 ALA A N 1
ATOM 739 C CA . ALA A 1 102 ? -0.100 8.973 -4.348 1.00 90.94 102 ALA A CA 1
ATOM 740 C C . ALA A 1 102 ? 0.633 9.612 -5.542 1.00 90.94 102 ALA A C 1
ATOM 742 O O . ALA A 1 102 ? 0.454 10.802 -5.816 1.00 90.94 102 ALA A O 1
ATOM 743 N N . ILE A 1 103 ? 1.439 8.834 -6.270 1.00 94.12 103 ILE A N 1
ATOM 744 C CA . ILE A 1 103 ? 2.099 9.281 -7.508 1.00 94.12 103 ILE A CA 1
ATOM 745 C C . ILE A 1 103 ? 1.058 9.542 -8.612 1.00 94.12 103 ILE A C 1
ATOM 747 O O . ILE A 1 103 ? 1.203 10.472 -9.412 1.00 94.12 103 ILE A O 1
ATOM 751 N N . SER A 1 104 ? -0.017 8.756 -8.648 1.00 92.06 104 SER A N 1
ATOM 752 C CA . SER A 1 104 ? -1.045 8.823 -9.691 1.00 92.06 104 SER A CA 1
ATOM 753 C C . SER A 1 104 ? -2.019 9.994 -9.504 1.00 92.06 104 SER A C 1
ATOM 755 O O . SER A 1 104 ? -2.261 10.737 -10.461 1.00 92.06 104 SER A O 1
ATOM 757 N N . GLU A 1 105 ? -2.503 10.204 -8.276 1.00 87.25 105 GLU A N 1
ATOM 758 C CA . GLU A 1 105 ? -3.629 11.086 -7.913 1.00 87.25 105 GLU A CA 1
ATOM 759 C C . GLU A 1 105 ? -3.306 12.595 -7.951 1.00 87.25 105 GLU A C 1
ATOM 761 O O . GLU A 1 105 ? -4.205 13.425 -7.884 1.00 87.25 105 GLU A O 1
ATOM 766 N N . ARG A 1 106 ? -2.031 13.001 -8.075 1.00 82.75 106 ARG A N 1
ATOM 767 C CA . ARG A 1 106 ? -1.597 14.425 -8.126 1.00 82.75 106 ARG A CA 1
ATOM 768 C C . ARG A 1 106 ? -2.101 15.307 -6.966 1.00 82.75 106 ARG A C 1
ATOM 770 O O . ARG A 1 106 ? -2.051 16.531 -7.059 1.00 82.75 106 ARG A O 1
ATOM 777 N N . SER A 1 107 ? -2.551 14.708 -5.870 1.00 80.44 107 SER A N 1
ATOM 778 C CA . SER A 1 107 ? -3.214 15.403 -4.761 1.00 80.44 107 SER A CA 1
ATOM 779 C C . SER A 1 107 ? -2.262 15.868 -3.659 1.00 80.44 107 SER A C 1
ATOM 781 O O . SER A 1 107 ? -2.662 16.631 -2.784 1.00 80.44 107 SER A O 1
ATOM 783 N N . SER A 1 108 ? -0.996 15.441 -3.692 1.00 89.56 108 SER A N 1
ATOM 784 C CA . SER A 1 108 ? 0.028 15.850 -2.726 1.00 89.56 108 SER A CA 1
ATOM 785 C C . SER A 1 108 ? 1.263 16.424 -3.419 1.00 89.56 108 SER A C 1
ATOM 787 O O . SER A 1 108 ? 1.632 16.000 -4.516 1.00 89.56 108 SER A O 1
ATOM 789 N N . SER A 1 109 ? 1.943 17.366 -2.759 1.00 91.69 109 SER A N 1
ATOM 790 C CA . SER A 1 109 ? 3.201 17.947 -3.252 1.00 91.69 109 SER A CA 1
ATOM 791 C C . SER A 1 109 ? 4.290 16.884 -3.449 1.00 91.69 109 SER A C 1
ATOM 793 O O . SER A 1 109 ? 5.000 16.908 -4.455 1.00 91.69 109 SER A O 1
ATOM 795 N N . ALA A 1 110 ? 4.380 15.916 -2.532 1.00 91.56 110 ALA A N 1
ATOM 796 C CA . 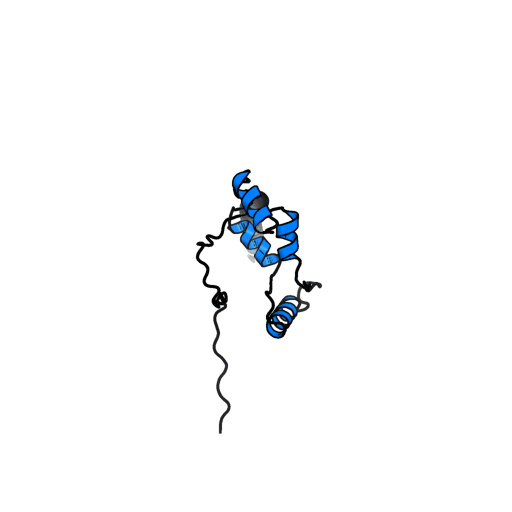ALA A 1 110 ? 5.288 14.778 -2.634 1.00 91.56 110 ALA A CA 1
ATOM 797 C C . ALA A 1 110 ? 4.942 13.872 -3.827 1.00 91.56 110 ALA A C 1
ATOM 799 O O . ALA A 1 110 ? 5.831 13.528 -4.601 1.00 91.56 110 ALA A O 1
ATOM 800 N N . GLY A 1 111 ? 3.660 13.543 -4.023 1.00 92.56 111 GLY A N 1
ATOM 801 C CA . GLY A 1 111 ? 3.197 12.740 -5.158 1.00 92.56 111 GLY A CA 1
ATOM 802 C C . GLY A 1 111 ? 3.451 13.419 -6.505 1.00 92.56 111 GLY A C 1
ATOM 803 O O . GLY A 1 111 ? 3.947 12.785 -7.433 1.00 92.56 111 GLY A O 1
ATOM 804 N N . LEU A 1 112 ? 3.207 14.733 -6.594 1.00 94.56 112 LEU A N 1
ATOM 805 C CA . LEU A 1 112 ? 3.517 15.539 -7.779 1.00 94.56 112 LEU A CA 1
ATOM 806 C C . LEU A 1 112 ? 5.011 15.510 -8.119 1.00 94.56 112 LEU A C 1
ATOM 808 O O . LEU A 1 112 ? 5.371 15.269 -9.272 1.00 94.56 112 LEU A O 1
ATOM 812 N N . ARG A 1 113 ? 5.880 15.717 -7.122 1.00 95.62 113 ARG A N 1
ATOM 813 C CA . ARG A 1 113 ? 7.337 15.669 -7.311 1.00 95.62 113 ARG A CA 1
ATOM 814 C C . ARG A 1 113 ? 7.828 14.277 -7.685 1.00 95.62 113 ARG A C 1
ATOM 816 O O . ARG A 1 113 ? 8.616 14.151 -8.616 1.00 95.62 113 ARG A O 1
ATOM 823 N N . ALA A 1 114 ? 7.338 13.240 -7.013 1.00 95.31 114 ALA A N 1
ATOM 824 C CA . ALA A 1 114 ? 7.668 11.861 -7.348 1.00 95.31 114 ALA A CA 1
ATOM 825 C C . ALA A 1 114 ? 7.263 11.536 -8.793 1.00 95.31 114 ALA A C 1
ATOM 827 O O . ALA A 1 114 ? 8.066 10.999 -9.548 1.00 95.31 114 ALA A O 1
ATOM 828 N N . ARG A 1 115 ? 6.069 11.956 -9.225 1.00 94.81 115 ARG A N 1
ATOM 829 C CA . ARG A 1 115 ? 5.611 11.777 -10.606 1.00 94.81 115 ARG A CA 1
ATOM 830 C C . ARG A 1 115 ? 6.486 12.507 -11.622 1.00 94.81 115 ARG A C 1
ATOM 832 O O . ARG A 1 115 ? 6.806 11.926 -12.654 1.00 94.81 115 ARG A O 1
ATOM 839 N N . GLU A 1 116 ? 6.859 13.758 -11.352 1.00 96.12 116 GLU A N 1
ATOM 840 C CA . GLU A 1 116 ? 7.769 14.530 -12.210 1.00 96.12 116 GLU A CA 1
ATOM 841 C C . GLU A 1 116 ? 9.092 13.775 -12.417 1.00 96.12 116 GLU A C 1
ATOM 843 O O . GLU A 1 116 ? 9.548 13.612 -13.551 1.00 96.12 116 GLU A O 1
ATOM 848 N N . LEU A 1 117 ? 9.669 13.262 -11.328 1.00 95.94 117 LEU A N 1
ATOM 8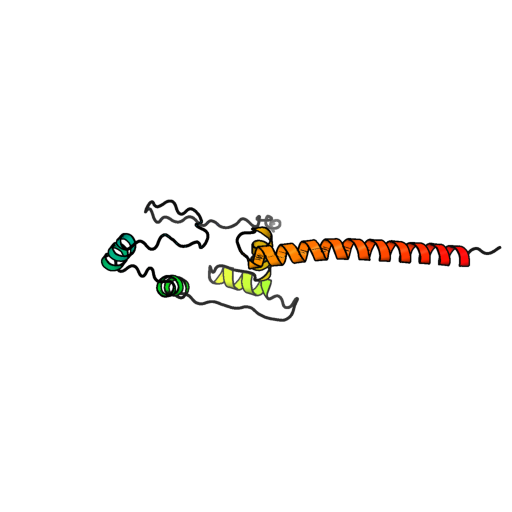49 C CA . LEU A 1 117 ? 10.895 12.470 -11.365 1.00 95.94 117 LEU A CA 1
ATOM 850 C C . LEU A 1 117 ? 10.706 11.151 -12.122 1.00 95.94 117 LEU A C 1
ATOM 852 O O . LEU A 1 117 ? 11.546 10.818 -12.952 1.00 95.94 117 LEU A O 1
ATOM 856 N N . CYS A 1 118 ? 9.599 10.436 -11.902 1.00 94.38 118 CYS A N 1
ATOM 857 C CA . CYS A 1 118 ? 9.293 9.203 -12.628 1.00 94.38 118 CYS A CA 1
ATOM 858 C C . CYS A 1 118 ? 9.166 9.439 -14.137 1.00 94.38 118 CYS A C 1
ATOM 860 O O . CYS A 1 118 ? 9.702 8.660 -14.918 1.00 94.38 118 CYS A O 1
ATOM 862 N N . ILE A 1 119 ? 8.497 10.517 -14.559 1.00 96.12 119 ILE A N 1
ATOM 863 C CA . ILE A 1 119 ? 8.368 10.868 -15.982 1.00 96.12 119 ILE A CA 1
ATOM 864 C C . ILE A 1 119 ? 9.744 11.166 -16.579 1.00 96.12 119 ILE A C 1
ATOM 866 O O . ILE A 1 119 ? 10.070 10.661 -17.649 1.00 96.12 119 ILE A O 1
ATOM 870 N N . ARG A 1 120 ? 10.568 11.954 -15.880 1.00 96.44 120 ARG A N 1
ATOM 871 C CA . ARG A 1 120 ? 11.923 12.284 -16.338 1.00 96.44 120 ARG A CA 1
ATOM 872 C C . ARG A 1 120 ? 12.793 11.035 -16.476 1.00 96.44 120 ARG A C 1
ATOM 874 O O . ARG A 1 120 ? 13.433 10.865 -17.507 1.00 96.44 120 ARG A O 1
ATOM 881 N N . ALA A 1 121 ? 12.762 10.157 -15.475 1.00 96.25 121 ALA A N 1
ATOM 882 C CA . ALA A 1 121 ? 13.498 8.899 -15.490 1.00 96.25 121 ALA A CA 1
ATOM 883 C C . ALA A 1 121 ? 13.024 7.967 -16.615 1.00 96.25 121 ALA A C 1
ATOM 885 O O . ALA A 1 121 ? 13.853 7.355 -17.275 1.00 96.25 121 ALA A O 1
ATOM 886 N N . ALA A 1 122 ? 11.715 7.892 -16.880 1.00 95.75 122 ALA A N 1
ATOM 887 C CA . ALA A 1 122 ? 11.175 7.089 -17.978 1.00 95.75 122 ALA A CA 1
ATOM 888 C C . ALA A 1 122 ? 11.637 7.595 -19.356 1.00 95.75 122 ALA A C 1
ATOM 890 O O . ALA A 1 122 ? 11.979 6.791 -20.219 1.00 95.75 122 ALA A O 1
ATOM 891 N N . ILE A 1 123 ? 11.696 8.919 -19.553 1.00 95.81 123 ILE A N 1
ATOM 892 C CA . ILE A 1 123 ? 12.235 9.517 -20.783 1.00 95.81 123 ILE A CA 1
ATOM 893 C C . ILE A 1 123 ? 13.721 9.169 -20.926 1.00 95.81 123 ILE A C 1
ATOM 895 O O . ILE A 1 123 ? 14.128 8.635 -21.954 1.00 95.81 123 ILE A O 1
ATOM 899 N N . GLU A 1 124 ? 14.526 9.412 -19.892 1.00 95.19 124 GLU A N 1
ATOM 900 C CA . GLU A 1 124 ? 15.966 9.122 -19.910 1.00 95.19 124 GLU A CA 1
ATOM 901 C C . GLU A 1 124 ? 16.257 7.633 -20.157 1.00 95.19 124 GLU A C 1
ATOM 903 O O . GLU A 1 124 ? 17.143 7.291 -20.938 1.00 95.19 124 GLU A O 1
ATOM 908 N N . GLN A 1 125 ? 15.463 6.748 -19.555 1.00 93.31 125 GLN A N 1
ATOM 909 C CA . GLN A 1 125 ? 15.568 5.308 -19.754 1.00 93.31 125 GLN A CA 1
ATOM 910 C C . GLN A 1 125 ? 15.246 4.907 -21.199 1.00 93.31 125 GLN A C 1
ATOM 912 O O . GLN A 1 125 ? 15.978 4.111 -21.778 1.00 93.31 125 GLN A O 1
ATOM 917 N N . SER A 1 126 ? 14.219 5.502 -21.816 1.00 91.56 126 SER A N 1
ATOM 918 C CA . SER A 1 126 ? 13.886 5.215 -23.219 1.00 91.56 126 SER A CA 1
ATOM 919 C C . SER A 1 126 ? 14.997 5.621 -24.199 1.00 91.56 126 SER A C 1
ATOM 921 O O . SER A 1 126 ? 15.202 4.949 -25.208 1.00 91.56 126 SER A O 1
ATOM 923 N N . HIS A 1 127 ? 15.757 6.678 -23.885 1.00 89.88 127 HIS A N 1
ATOM 924 C CA . HIS A 1 127 ? 16.932 7.065 -24.668 1.00 89.88 127 HIS A CA 1
ATOM 925 C C . HIS A 1 127 ? 18.061 6.039 -24.532 1.00 89.88 127 HIS A C 1
ATOM 927 O O . HIS A 1 127 ? 18.569 5.576 -25.551 1.00 89.88 127 HIS A O 1
ATOM 933 N N . ARG A 1 128 ? 18.386 5.616 -23.304 1.00 87.50 128 ARG A N 1
ATOM 934 C CA . ARG A 1 128 ? 19.412 4.587 -23.059 1.00 87.50 128 ARG A CA 1
ATOM 935 C C . ARG A 1 128 ? 19.082 3.269 -23.745 1.00 87.50 128 ARG A C 1
ATOM 937 O O . ARG A 1 128 ? 19.920 2.715 -24.439 1.00 87.50 128 ARG A O 1
ATOM 944 N N . GLU A 1 129 ? 17.836 2.815 -23.635 1.00 83.31 129 GLU A N 1
ATOM 945 C CA . GLU A 1 129 ? 17.393 1.581 -24.292 1.00 83.31 129 GLU A CA 1
ATOM 946 C C . GLU A 1 129 ? 17.515 1.670 -25.820 1.00 83.31 129 GLU A C 1
ATOM 948 O O . GLU A 1 129 ? 17.869 0.687 -26.467 1.00 83.31 129 GLU A O 1
ATOM 953 N N . SER A 1 130 ? 17.278 2.843 -26.419 1.00 76.00 130 SER A N 1
ATOM 954 C CA . SER A 1 130 ? 17.459 3.033 -27.864 1.00 76.00 130 SER A CA 1
ATOM 955 C C . SER A 1 130 ? 18.928 2.980 -28.302 1.00 76.00 130 SER A C 1
ATOM 957 O O . SER A 1 130 ? 19.228 2.443 -29.370 1.00 76.00 130 SER A O 1
ATOM 959 N N . GLU A 1 131 ? 19.838 3.485 -27.467 1.00 80.00 131 GLU A N 1
ATOM 960 C CA . GLU A 1 131 ? 21.285 3.439 -27.693 1.00 80.00 131 GLU A CA 1
ATOM 961 C C . GLU A 1 131 ? 21.816 2.010 -27.510 1.00 80.00 131 GLU A C 1
ATOM 963 O O . GLU A 1 131 ? 22.501 1.503 -28.397 1.00 80.00 131 GLU A O 1
ATOM 968 N N . ASP A 1 132 ? 21.395 1.311 -26.451 1.00 78.31 132 ASP A N 1
ATOM 969 C CA . ASP A 1 132 ? 21.757 -0.086 -26.179 1.00 78.31 132 ASP A CA 1
ATOM 970 C C . ASP A 1 132 ? 21.290 -1.027 -27.305 1.00 78.31 132 ASP A C 1
ATOM 972 O O . ASP A 1 132 ? 22.017 -1.933 -27.724 1.00 78.31 132 ASP A O 1
ATOM 976 N N . ILE A 1 133 ? 20.082 -0.813 -27.844 1.00 81.38 133 ILE A N 1
ATOM 977 C CA . ILE A 1 133 ? 19.567 -1.580 -28.988 1.00 81.38 133 ILE A CA 1
ATOM 978 C C . ILE A 1 133 ? 20.380 -1.279 -30.254 1.00 81.38 133 ILE A C 1
ATOM 980 O O . ILE A 1 133 ? 20.675 -2.199 -31.023 1.00 81.38 133 ILE A O 1
ATOM 984 N N . ALA A 1 134 ? 20.757 -0.019 -30.484 1.00 78.25 134 ALA A N 1
ATOM 985 C CA . ALA A 1 134 ? 21.561 0.372 -31.639 1.00 78.25 134 ALA A CA 1
ATOM 986 C C . ALA A 1 134 ? 22.981 -0.214 -31.570 1.00 78.25 134 ALA A C 1
ATOM 988 O O . ALA A 1 134 ? 23.456 -0.775 -32.560 1.00 78.25 134 ALA A O 1
ATOM 989 N N . GLU A 1 135 ? 23.630 -0.166 -30.405 1.00 77.88 135 GLU A N 1
ATOM 990 C CA . GLU A 1 135 ? 24.939 -0.783 -30.176 1.00 77.88 135 GLU A CA 1
ATOM 991 C C . GLU A 1 135 ? 24.878 -2.308 -30.292 1.00 77.88 135 GLU A C 1
ATOM 993 O O . GLU A 1 135 ? 25.706 -2.909 -30.978 1.00 77.88 135 GLU A O 1
ATOM 998 N N . SER A 1 136 ? 23.861 -2.946 -29.705 1.00 82.25 136 SER A N 1
ATOM 999 C CA . SER A 1 136 ? 23.663 -4.395 -29.814 1.00 82.25 136 SER A CA 1
ATOM 1000 C C . SER A 1 136 ? 23.402 -4.827 -31.264 1.00 82.25 136 SER A C 1
ATOM 1002 O O . SER A 1 136 ? 23.948 -5.831 -31.729 1.00 82.25 136 SER A O 1
ATOM 1004 N N . SER A 1 137 ? 22.641 -4.035 -32.029 1.00 81.06 137 SER A N 1
ATOM 1005 C CA . SER A 1 137 ? 22.415 -4.265 -33.459 1.00 81.06 137 SER A CA 1
ATOM 1006 C C . SER A 1 137 ? 23.693 -4.085 -34.284 1.00 81.06 137 SER A C 1
ATOM 1008 O O . SER A 1 137 ? 23.962 -4.901 -35.167 1.00 81.06 137 SER A O 1
ATOM 1010 N N . LEU A 1 138 ? 24.503 -3.056 -34.010 1.00 81.25 138 LEU A N 1
ATOM 1011 C CA . LEU A 1 138 ? 25.796 -2.850 -34.674 1.00 81.25 138 LEU A CA 1
ATOM 1012 C C . LEU A 1 138 ? 26.776 -3.989 -34.366 1.00 81.25 138 LEU A C 1
ATOM 1014 O O . LEU A 1 138 ? 27.426 -4.500 -35.280 1.00 81.25 138 LEU A O 1
ATOM 1018 N N . LEU A 1 139 ? 26.831 -4.445 -33.113 1.00 82.94 139 LEU A N 1
ATOM 1019 C CA . LEU A 1 139 ? 27.631 -5.598 -32.703 1.00 82.94 139 LEU A CA 1
ATOM 1020 C C . LEU A 1 139 ? 27.181 -6.874 -33.437 1.00 82.94 139 LEU A C 1
ATOM 1022 O O . LEU A 1 139 ? 28.012 -7.624 -33.948 1.00 82.94 139 LEU A O 1
ATOM 1026 N N . LEU A 1 140 ? 25.868 -7.101 -33.558 1.00 82.00 140 LEU A N 1
ATOM 1027 C CA . LEU A 1 140 ? 25.312 -8.244 -34.288 1.00 82.00 140 LEU A CA 1
ATOM 1028 C C . LEU A 1 140 ? 25.642 -8.185 -35.790 1.00 82.00 140 LEU A C 1
ATOM 1030 O O . LEU A 1 140 ? 25.947 -9.214 -36.400 1.00 82.00 140 LEU A O 1
ATOM 1034 N N . MET A 1 141 ? 25.607 -6.991 -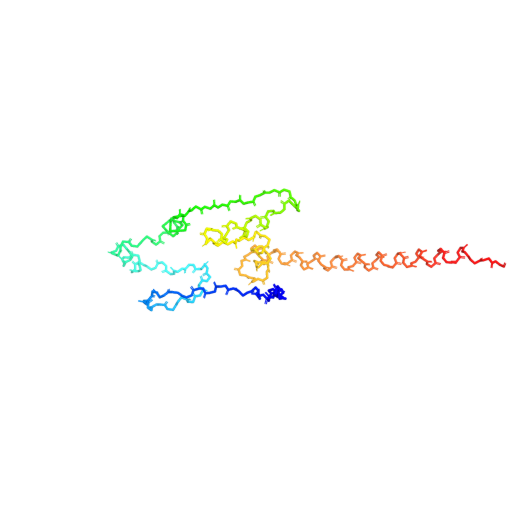36.389 1.00 80.31 141 MET A N 1
ATOM 1035 C CA . MET A 1 141 ? 26.014 -6.776 -37.781 1.00 80.31 141 MET A CA 1
ATOM 1036 C C . MET A 1 141 ? 27.510 -7.052 -37.986 1.00 80.31 141 MET A C 1
ATOM 1038 O O . MET A 1 141 ? 27.871 -7.727 -38.953 1.00 80.31 141 MET A O 1
ATOM 1042 N N . ALA A 1 142 ? 28.368 -6.610 -37.062 1.00 77.94 142 ALA A N 1
ATOM 1043 C CA . ALA A 1 142 ? 29.809 -6.851 -37.112 1.00 77.94 142 ALA A CA 1
ATOM 1044 C C . ALA A 1 142 ? 30.159 -8.343 -36.962 1.00 77.94 142 ALA A C 1
ATOM 1046 O O . ALA A 1 142 ? 30.953 -8.880 -37.736 1.00 77.94 142 ALA A O 1
ATOM 1047 N N . ILE A 1 143 ? 29.511 -9.051 -36.030 1.00 76.94 143 ILE A N 1
ATOM 1048 C CA . ILE A 1 143 ? 29.711 -10.498 -35.848 1.00 76.94 143 ILE A CA 1
ATOM 1049 C C . ILE A 1 143 ? 29.267 -11.266 -37.103 1.00 76.94 143 ILE A C 1
ATOM 1051 O O . ILE A 1 143 ? 29.975 -12.164 -37.560 1.00 76.94 143 ILE A O 1
ATOM 1055 N N . ARG A 1 144 ? 28.145 -10.887 -37.730 1.00 73.69 144 ARG A N 1
ATOM 1056 C CA . ARG A 1 144 ? 27.694 -11.519 -38.982 1.00 73.69 144 ARG A CA 1
ATOM 1057 C C . ARG A 1 144 ? 28.683 -11.357 -40.136 1.00 73.69 144 ARG A C 1
ATOM 1059 O O . ARG A 1 144 ? 28.859 -12.310 -40.887 1.00 73.69 144 ARG A O 1
ATOM 1066 N N . GLN A 1 145 ? 29.345 -10.207 -40.263 1.00 65.88 145 GLN A N 1
ATOM 1067 C CA . GLN A 1 145 ? 30.375 -10.000 -41.291 1.00 65.88 145 GLN A CA 1
ATOM 1068 C C . GLN A 1 145 ? 31.639 -10.833 -41.036 1.00 65.88 145 GLN A C 1
ATOM 1070 O O . GLN A 1 145 ? 32.288 -11.260 -41.986 1.00 65.88 145 GLN A O 1
ATOM 1075 N N . SER A 1 146 ? 31.964 -11.122 -39.771 1.00 64.75 146 SER A N 1
ATOM 1076 C CA . SER A 1 146 ? 33.126 -11.948 -39.411 1.00 64.75 146 SER A CA 1
ATOM 1077 C C . SER A 1 146 ? 32.942 -13.457 -39.647 1.00 64.75 146 SER A C 1
ATOM 1079 O O . SER A 1 146 ? 33.928 -14.189 -39.685 1.00 64.75 146 SER A O 1
ATOM 1081 N N . CYS A 1 147 ? 31.705 -13.932 -39.841 1.00 60.28 147 CYS A N 1
ATOM 1082 C CA . CYS A 1 147 ? 31.386 -15.350 -40.051 1.00 60.28 147 CYS A CA 1
ATOM 1083 C C . CYS A 1 147 ? 31.008 -15.718 -41.498 1.00 60.28 147 CYS A C 1
ATOM 1085 O O . CYS A 1 147 ? 30.499 -16.817 -41.709 1.00 60.28 147 CYS A O 1
ATOM 1087 N N . CYS A 1 148 ? 31.233 -14.858 -42.498 1.00 52.28 148 CYS A N 1
ATOM 1088 C CA . CYS A 1 148 ? 31.104 -15.256 -43.905 1.00 52.28 148 CYS A CA 1
ATOM 1089 C C . CYS A 1 148 ? 32.378 -16.002 -44.354 1.00 52.28 148 CYS A C 1
ATOM 1091 O O . CYS A 1 148 ? 33.418 -15.354 -44.483 1.00 52.28 148 CYS A O 1
ATOM 1093 N N . PRO A 1 149 ? 32.347 -17.329 -44.599 1.00 57.94 149 PRO A N 1
ATOM 1094 C CA . PRO A 1 149 ? 33.456 -17.995 -45.266 1.00 57.94 149 PRO A CA 1
ATOM 1095 C C . PRO A 1 149 ? 33.419 -17.612 -46.754 1.00 57.94 149 PRO A C 1
ATOM 1097 O O . PRO A 1 149 ? 32.344 -17.600 -47.359 1.00 57.94 149 PRO A O 1
ATOM 1100 N N . LEU A 1 150 ? 34.581 -17.243 -47.300 1.00 55.19 150 LEU A N 1
ATOM 1101 C CA . LEU A 1 150 ? 34.802 -17.080 -48.743 1.00 55.19 150 LEU A CA 1
ATOM 1102 C C . LEU A 1 150 ? 34.561 -18.395 -49.492 1.00 55.19 150 LEU A C 1
ATOM 1104 O O . LEU A 1 150 ? 34.928 -19.457 -48.936 1.00 55.19 150 LEU A O 1
#

Organism: NCBI:txid1758121

pLDDT: mean 74.3, std 22.67, range [27.17, 96.81]

Secondary structure (DSSP, 8-state):
---PPPP------------------------S------HHHHHHHHHTT---SHHHHHHHHTSS-------STTSSHHHHHHHHHHHHT-----HHHHHHHHHHH--SHHHHHHHHHHHHHHHHHHHHHHHHHHHHHHHHHHHHHHT---

Sequence (150 aa):
MIRVPGRQEADFSTCSCTAECRRSTASSKEAAGELEDSPVRRAIARHLGIDISAEGRAAQNRRGIVIIVHGAPLTGKTSAAVALSKYYGAACLSMDAVVTDAISERSSSAGLRARELCIRAAIEQSHRESEDIAESSLLLMAIRQSCCPL